Protein AF-A0A7Y8J6E0-F1 (afdb_monomer)

Sequence (138 aa):
MNSITITSFFDSQGQLLKNLISDQGKENIKEIIDFLQFQNKDKLNRNEKLNINQLRKFYDSFLKIYNTKVDETEKKIQLLMLKANAEYSAKRLHTNRFKDFLSNRINIVVSKNGEDFKKNLNAFKLHFEALVAYYPKN

Foldseek 3Di:
DPALFDPDQADPVRDGPVQLQDPDDPSRLVVLLCQQCDADPPPVQGAHHDALVNLVVLLVQLVCLVPDPDDLVVSLVSLVVSLVVLVVCCVVVVSVRVSRVSVNLSVNLSVDDDPSNVSSSVSVNSSSVSNSVPNDND

Radius of gyration: 14.68 Å; Cα contacts (8 Å, |Δi|>4): 153; chains: 1; bounding box: 37×29×42 Å

Solvent-accessible surface area (backbone atoms only — not comparable to full-atom values): 7756 Å² total; per-residue (Å²): 130,96,73,76,75,73,94,63,69,45,48,98,84,69,46,72,46,60,23,49,59,30,84,48,73,78,80,7,37,53,56,50,46,53,58,38,49,53,65,36,86,47,89,91,63,46,22,37,52,69,51,56,72,56,53,48,54,53,50,54,52,49,50,50,56,68,69,50,95,67,57,70,69,60,48,41,51,52,49,52,51,53,40,52,51,35,49,54,47,15,74,76,60,27,25,46,58,52,27,52,41,52,39,46,55,48,53,55,29,61,74,41,61,73,68,56,21,54,54,39,48,53,49,48,49,51,32,52,50,36,47,60,71,70,50,67,88,124

Nearest PDB structures (foldseek):
  7zly-assembly1_A  TM=5.407E-01  e=7.439E+00  Homo sapiens
  8fih-assembly1_C  TM=2.999E-01  e=1.260E+00  synthetic construct
  7t8n-assembly1_BBB-2  TM=4.381E-01  e=7.071E+00  Escherichia coli K-12
  7t8n-assembly1_AAA-2  TM=4.584E-01  e=8.662E+00  Escherichia coli K-12
  1ez3-assembly1_A  TM=3.210E-01  e=5.487E+00  Rattus norvegicus

Secondary structure (DSSP, 8-state):
------S-SB-TTS-B-GGGTSSSSTT-HHHHHHHHH--B--SSS-BPPPPHHHHHHHHHHHHHHHHS---HHHHHHHHHHHHHHHHHHHHHH--HHHHHHHHHHHHHHHT--HHHHHHHHHHHHHHHHHHHHHS---

Mean predicted aligned error: 3.73 Å

pLDDT: mean 92.55, std 7.8, range [53.91, 98.69]

Structure (mmCIF, N/CA/C/O backbone):
data_AF-A0A7Y8J6E0-F1
#
_entry.id   AF-A0A7Y8J6E0-F1
#
loop_
_atom_site.group_PDB
_atom_site.id
_atom_site.type_symbol
_atom_site.label_atom_id
_atom_site.label_alt_id
_atom_site.label_comp_id
_atom_site.label_asym_id
_atom_site.label_entity_id
_atom_site.label_seq_id
_atom_site.pdbx_PDB_ins_code
_atom_site.Cartn_x
_atom_site.Cartn_y
_atom_site.Cartn_z
_atom_site.occupancy
_atom_site.B_iso_or_equiv
_atom_site.auth_seq_id
_atom_site.auth_comp_id
_atom_site.auth_asym_id
_atom_site.auth_atom_id
_atom_site.pdbx_PDB_model_num
ATOM 1 N N . MET A 1 1 ? -2.098 -2.275 -19.822 1.00 53.91 1 MET A N 1
ATOM 2 C CA . MET A 1 1 ? -2.732 -1.722 -18.604 1.00 53.91 1 MET A CA 1
ATOM 3 C C . MET A 1 1 ? -2.044 -0.414 -18.259 1.00 53.91 1 MET A C 1
ATOM 5 O O . MET A 1 1 ? -0.834 -0.425 -18.065 1.00 53.91 1 MET A O 1
ATOM 9 N N . ASN A 1 2 ? -2.785 0.696 -18.239 1.00 60.31 2 ASN A N 1
ATOM 10 C CA . ASN A 1 2 ? -2.212 2.021 -17.962 1.00 60.31 2 ASN A CA 1
ATOM 11 C C . ASN A 1 2 ? -2.198 2.351 -16.458 1.00 60.31 2 ASN A C 1
ATOM 13 O O . ASN A 1 2 ? -1.413 3.189 -16.030 1.00 60.31 2 ASN A O 1
ATOM 17 N N . SER A 1 3 ? -2.998 1.648 -15.651 1.00 70.62 3 SER A N 1
ATOM 18 C CA . SER A 1 3 ? -3.001 1.714 -14.188 1.00 70.62 3 SER A CA 1
ATOM 19 C C . SER A 1 3 ? -3.488 0.385 -13.593 1.00 70.62 3 SER A C 1
ATOM 21 O O . SER A 1 3 ? -4.230 -0.347 -14.251 1.00 70.62 3 SER A O 1
ATOM 23 N N . ILE A 1 4 ? -3.079 0.077 -12.355 1.00 81.88 4 ILE A N 1
ATOM 24 C CA . ILE A 1 4 ? -3.735 -0.941 -11.518 1.00 81.88 4 ILE A CA 1
ATOM 25 C C . ILE A 1 4 ? -4.300 -0.260 -10.275 1.00 81.88 4 ILE A C 1
ATOM 27 O O . ILE A 1 4 ? -3.609 -0.033 -9.274 1.00 81.88 4 ILE A O 1
ATOM 31 N N . THR A 1 5 ? -5.580 0.070 -10.366 1.00 89.38 5 THR A N 1
ATOM 32 C CA . THR A 1 5 ? -6.378 0.657 -9.293 1.00 89.38 5 THR A CA 1
ATOM 33 C C . THR A 1 5 ? -7.407 -0.351 -8.828 1.00 89.38 5 THR A C 1
ATOM 35 O O . THR A 1 5 ? -8.122 -0.910 -9.652 1.00 89.38 5 THR A O 1
ATOM 38 N N . ILE A 1 6 ? -7.529 -0.520 -7.517 1.00 92.44 6 ILE A N 1
ATOM 39 C CA . ILE A 1 6 ? -8.677 -1.201 -6.922 1.00 92.44 6 ILE A CA 1
ATOM 40 C C . ILE A 1 6 ? -9.663 -0.150 -6.402 1.00 92.44 6 ILE A C 1
ATOM 42 O O . ILE A 1 6 ? -9.275 0.983 -6.101 1.00 92.44 6 ILE A O 1
ATOM 46 N N . THR A 1 7 ? -10.938 -0.511 -6.310 1.00 93.50 7 THR A N 1
ATOM 47 C CA . THR A 1 7 ? -11.990 0.326 -5.703 1.00 93.50 7 THR A CA 1
ATOM 48 C C . THR A 1 7 ? -12.304 -0.099 -4.269 1.00 93.50 7 THR A C 1
ATOM 50 O O . THR A 1 7 ? -12.779 0.707 -3.472 1.00 93.50 7 THR A O 1
ATOM 53 N N . SER A 1 8 ? -12.012 -1.357 -3.930 1.00 94.81 8 SER A N 1
ATOM 54 C CA . SER A 1 8 ? -12.263 -1.976 -2.631 1.00 94.81 8 SER A CA 1
ATOM 55 C C . SER A 1 8 ? -11.276 -3.122 -2.402 1.00 94.81 8 SER A C 1
ATOM 57 O O . SER A 1 8 ? -10.808 -3.738 -3.358 1.00 94.81 8 SER A O 1
ATOM 59 N N . PHE A 1 9 ? -10.985 -3.431 -1.137 1.00 95.88 9 PHE A N 1
ATOM 60 C CA . PHE A 1 9 ? -10.312 -4.678 -0.749 1.00 95.88 9 PHE A CA 1
ATOM 61 C C . PHE A 1 9 ? -11.279 -5.859 -0.601 1.00 95.88 9 PHE A C 1
ATOM 63 O O . PHE A 1 9 ? -10.842 -7.002 -0.481 1.00 95.88 9 PHE A O 1
ATOM 70 N N . PHE A 1 10 ? -12.582 -5.581 -0.574 1.00 96.25 10 PHE A N 1
ATOM 71 C CA . PHE A 1 10 ? -13.629 -6.547 -0.275 1.00 96.25 10 PHE A CA 1
ATOM 72 C C . PHE A 1 10 ? -14.598 -6.705 -1.440 1.00 96.25 10 PHE A C 1
ATOM 74 O O . PHE A 1 10 ? -14.879 -5.733 -2.149 1.00 96.25 10 PHE A O 1
ATOM 81 N N . ASP A 1 11 ? -15.119 -7.917 -1.596 1.00 93.81 11 ASP A N 1
ATOM 82 C CA . ASP A 1 11 ? -16.226 -8.214 -2.497 1.00 93.81 11 ASP A CA 1
ATOM 83 C C . ASP A 1 11 ? -17.569 -7.701 -1.946 1.00 93.81 11 ASP A C 1
ATOM 85 O O . ASP A 1 11 ? -17.655 -7.115 -0.861 1.00 93.81 11 ASP A O 1
ATOM 89 N N . SER A 1 12 ? -18.645 -7.932 -2.700 1.00 92.75 12 SER A N 1
ATOM 90 C CA . SER A 1 12 ? -20.003 -7.541 -2.306 1.00 92.75 12 SER A CA 1
ATOM 91 C C . SER A 1 12 ? -20.517 -8.261 -1.054 1.00 92.75 12 SER A C 1
ATOM 93 O O . SER A 1 12 ? -21.502 -7.820 -0.473 1.00 92.75 12 SER A O 1
ATOM 95 N N . GLN A 1 13 ? -19.876 -9.360 -0.644 1.00 93.12 13 GLN A N 1
ATOM 96 C CA . GLN A 1 13 ? -20.190 -10.121 0.568 1.00 93.12 13 GLN A CA 1
ATOM 97 C C . GLN A 1 13 ? -19.312 -9.693 1.757 1.00 93.12 13 GLN A C 1
ATOM 99 O O . GLN A 1 13 ? -19.403 -10.260 2.846 1.00 93.12 13 GLN A O 1
ATOM 104 N N . GLY A 1 14 ? -18.439 -8.698 1.570 1.00 90.06 14 GLY A N 1
ATOM 105 C CA . GLY A 1 14 ? -17.532 -8.205 2.598 1.00 90.06 14 GLY A CA 1
ATOM 106 C C . GLY A 1 14 ? -16.333 -9.117 2.869 1.00 90.06 14 GLY A C 1
ATOM 107 O O . GLY A 1 14 ? -15.635 -8.887 3.866 1.00 90.06 14 GLY A O 1
ATOM 108 N N . GLN A 1 15 ? -16.077 -10.118 2.019 1.00 92.81 15 GLN A N 1
ATOM 109 C CA . GLN A 1 15 ? -14.901 -10.984 2.098 1.00 92.81 15 GLN A CA 1
ATOM 110 C C . GLN A 1 15 ? -13.717 -10.345 1.382 1.00 92.81 15 GLN A C 1
ATOM 112 O O . GLN A 1 15 ? -13.883 -9.606 0.415 1.00 92.81 15 GLN A O 1
ATOM 117 N N . LEU A 1 16 ? -12.504 -10.617 1.867 1.00 92.50 16 LEU A N 1
ATOM 118 C CA . LEU A 1 16 ? -11.288 -10.119 1.232 1.00 92.50 16 LEU A CA 1
ATOM 119 C C . LEU A 1 16 ? -11.171 -10.698 -0.185 1.00 92.50 16 LEU A C 1
ATOM 121 O O . LEU A 1 16 ? -11.263 -11.912 -0.373 1.00 92.50 16 LEU A O 1
ATOM 125 N N . LEU A 1 17 ? -10.919 -9.833 -1.164 1.00 92.69 17 LEU A N 1
ATOM 126 C CA . LEU A 1 17 ? -10.663 -10.228 -2.544 1.00 92.69 17 LEU A CA 1
ATOM 127 C C . LEU A 1 17 ? -9.385 -11.077 -2.609 1.00 92.69 17 LEU A C 1
ATOM 129 O O . LEU A 1 17 ? -8.272 -10.564 -2.498 1.00 92.69 17 LEU A O 1
ATOM 133 N N . LYS A 1 18 ? -9.550 -12.399 -2.752 1.00 90.44 18 LYS A N 1
ATOM 134 C CA . LYS A 1 18 ? -8.452 -13.378 -2.652 1.00 90.44 18 LYS A CA 1
ATOM 135 C C . LYS A 1 18 ? -7.354 -13.159 -3.690 1.00 90.44 18 LYS A C 1
ATOM 137 O O . LYS A 1 18 ? -6.188 -13.335 -3.366 1.00 90.44 18 LYS A O 1
ATOM 142 N N . ASN A 1 19 ? -7.715 -12.727 -4.897 1.00 90.12 19 ASN A N 1
ATOM 143 C CA . ASN A 1 19 ? -6.769 -12.375 -5.958 1.00 90.12 19 ASN A CA 1
ATOM 144 C C . ASN A 1 19 ? -5.787 -11.272 -5.526 1.00 90.12 19 ASN A C 1
ATOM 146 O O . ASN A 1 19 ? -4.635 -11.291 -5.938 1.00 90.12 19 ASN A O 1
ATOM 150 N N . LEU A 1 20 ? -6.172 -10.359 -4.628 1.00 89.94 20 LEU A N 1
ATOM 151 C CA . LEU A 1 20 ? -5.248 -9.336 -4.126 1.00 89.94 20 LEU A CA 1
ATOM 152 C C . LEU A 1 20 ? -4.116 -9.920 -3.265 1.00 89.94 20 LEU A C 1
ATOM 154 O O . LEU A 1 20 ? -3.126 -9.236 -3.026 1.00 89.94 20 LEU A O 1
ATOM 158 N N . ILE A 1 21 ? -4.237 -11.156 -2.784 1.00 92.50 21 ILE A N 1
ATOM 159 C CA . ILE A 1 21 ? -3.225 -11.815 -1.943 1.00 92.50 21 ILE A CA 1
ATOM 160 C C . ILE A 1 21 ? -2.751 -13.161 -2.503 1.00 92.50 21 ILE A C 1
ATOM 162 O O . ILE A 1 21 ? -1.938 -13.824 -1.865 1.00 92.50 21 ILE A O 1
ATOM 166 N N . SER A 1 22 ? -3.240 -13.570 -3.675 1.00 91.62 22 SER A N 1
ATOM 167 C CA . SER A 1 22 ? -2.837 -14.795 -4.364 1.00 91.62 22 SER A CA 1
ATOM 168 C C . SER A 1 22 ? -2.271 -14.482 -5.746 1.00 91.62 22 SER A C 1
ATOM 170 O O . SER A 1 22 ? -2.411 -13.377 -6.264 1.00 91.62 22 SER A O 1
ATOM 172 N N . ASP A 1 23 ? -1.636 -15.473 -6.360 1.00 88.88 23 ASP A N 1
ATOM 173 C CA . ASP A 1 23 ? -1.179 -15.466 -7.752 1.00 88.88 23 ASP A CA 1
ATOM 174 C C . ASP A 1 23 ? -2.226 -16.043 -8.724 1.00 88.88 23 ASP A C 1
ATOM 176 O O . ASP A 1 23 ? -1.911 -16.365 -9.869 1.00 88.88 23 ASP A O 1
ATOM 180 N N . GLN A 1 24 ? -3.478 -16.168 -8.273 1.00 87.62 24 GLN A N 1
ATOM 181 C CA . GLN A 1 24 ? -4.580 -16.754 -9.029 1.00 87.62 24 GLN A CA 1
ATOM 182 C C . GLN A 1 24 ? -5.715 -15.751 -9.249 1.00 87.62 24 GLN A C 1
ATOM 184 O O . GLN A 1 24 ? -6.000 -14.899 -8.408 1.00 87.62 24 GLN A O 1
ATOM 189 N N . GLY A 1 25 ? -6.421 -15.909 -10.370 1.00 84.19 25 GLY A N 1
ATOM 190 C CA . GLY A 1 25 ? -7.492 -15.003 -10.786 1.00 84.19 25 GLY A CA 1
ATOM 191 C C . GLY A 1 25 ? -6.966 -13.763 -11.512 1.00 84.19 25 GLY A C 1
ATOM 192 O O . GLY A 1 25 ? -5.764 -13.603 -11.695 1.00 84.19 25 GLY A O 1
ATOM 193 N N . LYS A 1 26 ? -7.881 -12.903 -11.958 1.00 82.94 26 LYS A N 1
ATOM 194 C CA . LYS A 1 26 ? -7.569 -11.650 -12.663 1.00 82.94 26 LYS A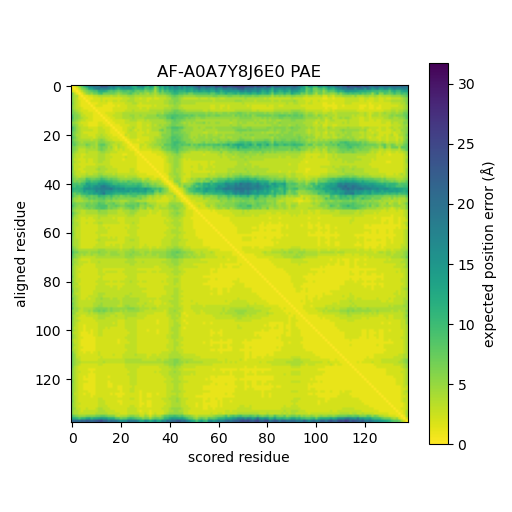 CA 1
ATOM 195 C C . LYS A 1 26 ? -7.080 -10.583 -11.681 1.00 82.94 26 LYS A C 1
ATOM 197 O O . LYS A 1 26 ? -7.584 -10.541 -10.561 1.00 82.94 26 LYS A O 1
ATOM 202 N N . GLU A 1 27 ? -6.172 -9.701 -12.102 1.00 83.31 27 GLU A N 1
ATOM 203 C CA . GLU A 1 27 ? -5.617 -8.613 -11.273 1.00 83.31 27 GLU A CA 1
ATOM 204 C C . GLU A 1 27 ? -4.952 -9.128 -9.991 1.00 83.31 27 GLU A C 1
ATOM 206 O O . GLU A 1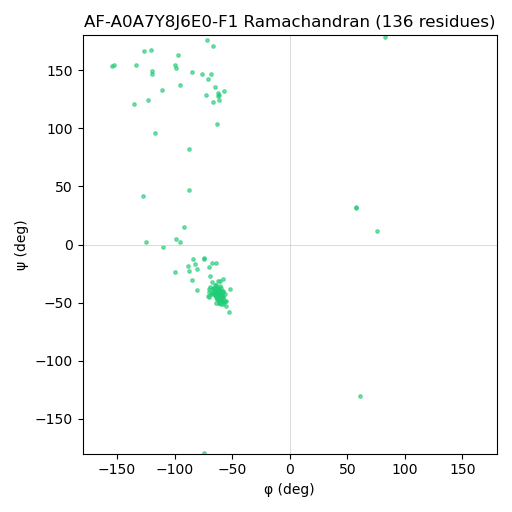 27 ? -4.982 -8.494 -8.934 1.00 83.31 27 GLU A O 1
ATOM 211 N N . ASN A 1 28 ? -4.371 -10.321 -10.097 1.00 89.62 28 ASN A N 1
ATOM 212 C CA . ASN A 1 28 ? -3.720 -10.988 -8.987 1.00 89.62 28 ASN A CA 1
ATOM 213 C C . ASN A 1 28 ? -2.384 -10.322 -8.607 1.00 89.62 28 ASN A C 1
ATOM 215 O O . ASN A 1 28 ? -1.901 -9.402 -9.277 1.00 89.62 28 ASN A O 1
ATOM 219 N N . ILE A 1 29 ? -1.744 -10.805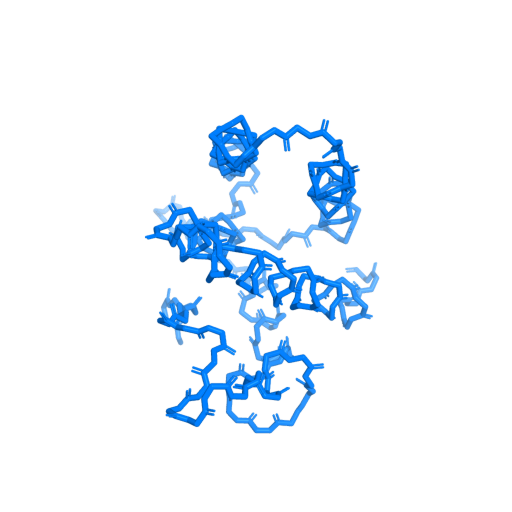 -7.540 1.00 92.06 29 ILE A N 1
ATOM 220 C CA . ILE A 1 29 ? -0.501 -10.200 -7.047 1.00 92.06 29 ILE A CA 1
ATOM 221 C C . ILE A 1 29 ? 0.637 -10.229 -8.077 1.00 92.06 29 ILE A C 1
ATOM 223 O O . ILE A 1 29 ? 1.448 -9.305 -8.122 1.00 92.06 29 ILE A O 1
ATOM 227 N N . LYS A 1 30 ? 0.680 -11.246 -8.942 1.00 91.19 30 LYS A N 1
ATOM 228 C CA . LYS A 1 30 ? 1.697 -11.384 -9.988 1.00 91.19 30 LYS A CA 1
ATOM 229 C C . LYS A 1 30 ? 1.491 -10.355 -11.096 1.00 91.19 30 LYS A C 1
ATOM 231 O O . LYS A 1 30 ? 2.443 -9.672 -11.454 1.00 91.19 30 LYS A O 1
ATOM 236 N N . GLU A 1 31 ? 0.255 -10.158 -11.550 1.00 91.19 31 GLU A N 1
ATOM 237 C CA . GLU A 1 31 ? -0.078 -9.099 -12.516 1.00 91.19 31 GLU A CA 1
ATOM 238 C C . GLU A 1 31 ? 0.278 -7.706 -11.969 1.00 91.19 31 GLU A C 1
ATOM 240 O O . GLU A 1 31 ? 0.787 -6.847 -12.695 1.00 91.19 31 GLU A O 1
ATOM 245 N N . ILE A 1 32 ? 0.075 -7.490 -10.663 1.00 91.50 32 ILE A N 1
ATOM 246 C CA . ILE A 1 32 ? 0.491 -6.262 -9.976 1.00 91.50 32 ILE A CA 1
ATOM 247 C C . ILE A 1 32 ? 2.010 -6.103 -10.001 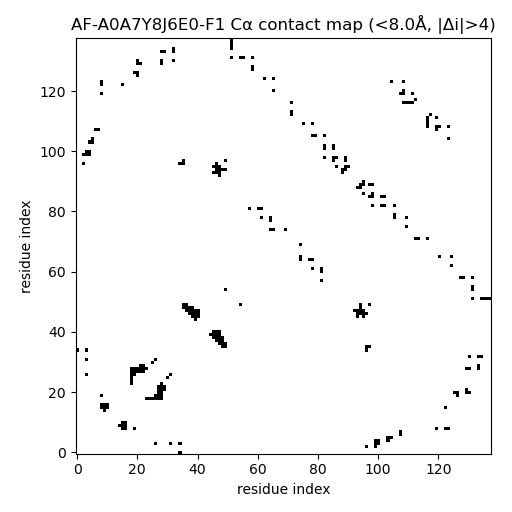1.00 91.50 32 ILE A C 1
ATOM 249 O O . ILE A 1 32 ? 2.509 -5.020 -10.314 1.00 91.50 32 ILE A O 1
ATOM 253 N N . ILE A 1 33 ? 2.756 -7.159 -9.682 1.00 91.81 33 ILE A N 1
ATOM 254 C CA . ILE A 1 33 ? 4.222 -7.139 -9.706 1.00 91.81 33 ILE A CA 1
ATOM 255 C C . ILE A 1 33 ? 4.730 -6.843 -11.113 1.00 91.81 33 ILE A C 1
ATOM 257 O O . ILE A 1 33 ? 5.559 -5.946 -11.270 1.00 91.81 33 ILE A O 1
ATOM 261 N N . ASP A 1 34 ? 4.201 -7.524 -12.126 1.00 90.81 34 ASP A N 1
ATOM 262 C CA . ASP A 1 34 ? 4.587 -7.333 -13.523 1.00 90.81 34 ASP A CA 1
ATOM 263 C C . ASP A 1 34 ? 4.351 -5.879 -13.958 1.00 90.81 34 ASP A C 1
ATOM 265 O O . ASP A 1 34 ? 5.222 -5.234 -14.550 1.00 90.81 34 ASP A O 1
ATOM 269 N N . PHE A 1 35 ? 3.212 -5.298 -13.570 1.00 89.88 35 PHE A N 1
ATOM 270 C CA . PHE A 1 35 ? 2.936 -3.884 -13.802 1.00 89.88 35 PHE A CA 1
ATOM 271 C C . PHE A 1 35 ? 3.929 -2.959 -13.092 1.00 89.88 35 PHE A C 1
ATOM 273 O O . PHE A 1 35 ? 4.397 -1.997 -13.706 1.00 89.88 35 PHE A O 1
ATOM 280 N N . LEU A 1 36 ? 4.264 -3.230 -11.828 1.00 89.75 36 LEU A N 1
ATOM 281 C CA . LEU A 1 36 ? 5.211 -2.430 -11.045 1.00 89.75 36 LEU A CA 1
ATOM 282 C C . LEU A 1 36 ? 6.658 -2.547 -11.546 1.00 89.75 36 LEU A C 1
ATOM 284 O O . LEU A 1 36 ? 7.448 -1.625 -11.337 1.00 89.75 36 LEU A O 1
ATOM 288 N N . GLN A 1 37 ? 7.018 -3.665 -12.176 1.00 88.88 37 GLN A N 1
ATOM 289 C CA . GLN A 1 37 ? 8.362 -3.914 -12.700 1.00 88.88 37 GLN A CA 1
ATOM 290 C C . GLN A 1 37 ? 8.582 -3.410 -14.114 1.00 88.88 37 GLN A C 1
ATOM 292 O O . GLN A 1 37 ? 9.725 -3.174 -14.502 1.00 88.88 37 GLN A O 1
ATOM 297 N N . PHE A 1 38 ? 7.513 -3.241 -14.882 1.00 87.81 38 PHE A N 1
ATOM 298 C CA . PHE A 1 38 ? 7.625 -2.776 -16.250 1.00 87.81 38 PHE A CA 1
ATOM 299 C C . PHE A 1 38 ? 8.254 -1.377 -16.308 1.00 87.81 38 PHE A C 1
ATOM 301 O O . PHE A 1 38 ? 7.778 -0.403 -15.710 1.00 87.81 38 PHE A O 1
ATOM 308 N N . GLN A 1 39 ? 9.334 -1.295 -17.076 1.00 87.00 39 GLN A N 1
ATOM 309 C CA . GLN A 1 39 ? 10.108 -0.082 -17.278 1.00 87.00 39 GLN A CA 1
ATOM 310 C C . GLN A 1 39 ? 9.646 0.636 -18.544 1.00 87.00 39 GLN A C 1
ATOM 312 O O . GLN A 1 39 ? 9.453 0.017 -19.587 1.00 87.00 39 GLN A O 1
ATOM 317 N N . ASN A 1 40 ? 9.515 1.957 -18.463 1.00 85.56 40 ASN A N 1
ATOM 318 C CA . ASN A 1 40 ? 9.331 2.821 -19.619 1.00 85.56 40 ASN A CA 1
ATOM 319 C C . ASN A 1 40 ? 10.441 3.875 -19.630 1.00 85.56 40 ASN A C 1
ATOM 321 O O . ASN A 1 40 ? 10.617 4.599 -18.651 1.00 85.56 40 ASN A O 1
ATOM 325 N N . LYS A 1 41 ? 11.192 3.954 -20.732 1.00 80.50 41 LYS A N 1
ATOM 326 C CA . LYS A 1 41 ? 12.306 4.901 -20.908 1.00 80.50 41 LYS A CA 1
ATOM 327 C C . LYS A 1 41 ? 11.919 6.150 -21.702 1.00 80.50 41 LYS A C 1
ATOM 329 O O . LYS A 1 41 ? 12.782 6.976 -21.986 1.00 80.50 41 LYS A O 1
ATOM 334 N N . ASP A 1 42 ? 10.644 6.291 -22.053 1.00 83.69 42 ASP A N 1
ATOM 335 C CA . ASP A 1 42 ? 10.122 7.502 -22.673 1.00 83.69 42 ASP A CA 1
ATOM 336 C C . ASP A 1 42 ? 10.397 8.725 -21.777 1.00 83.69 42 ASP A C 1
ATOM 338 O O . ASP A 1 42 ? 10.150 8.687 -20.571 1.00 83.69 42 ASP A O 1
ATOM 342 N N . LYS A 1 43 ? 10.928 9.811 -22.353 1.00 69.81 43 LYS A N 1
ATOM 343 C CA . LYS A 1 43 ? 11.282 11.029 -21.603 1.00 69.81 43 LYS A CA 1
ATOM 344 C C . LYS A 1 43 ? 10.072 11.699 -20.945 1.00 69.81 43 LYS A C 1
ATOM 346 O O . LYS A 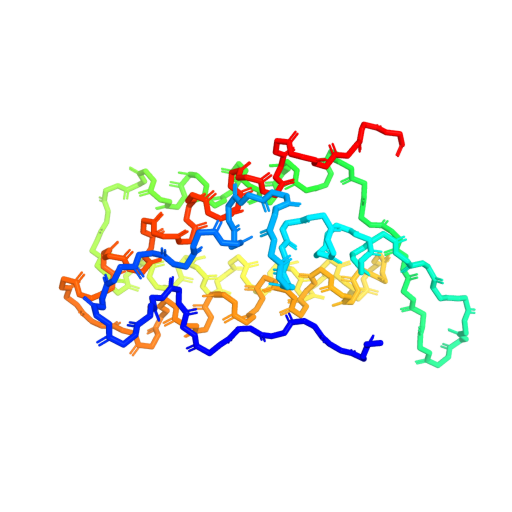1 43 ? 10.236 12.305 -19.891 1.00 69.81 43 LYS A O 1
ATOM 351 N N . LEU A 1 44 ? 8.889 11.599 -21.549 1.00 73.75 44 LEU A N 1
ATOM 352 C CA . LEU A 1 44 ? 7.645 12.190 -21.055 1.00 73.75 44 LEU A CA 1
ATOM 353 C C . LEU A 1 44 ? 6.956 11.283 -20.027 1.00 73.75 44 LEU A C 1
ATOM 355 O O . LEU A 1 44 ? 6.311 11.783 -19.111 1.00 73.75 44 LEU A O 1
ATOM 359 N N . ASN A 1 45 ? 7.127 9.961 -20.143 1.00 76.38 45 ASN A N 1
ATOM 360 C CA . ASN A 1 45 ? 6.447 8.958 -19.312 1.00 76.38 45 ASN A CA 1
ATOM 361 C C . ASN A 1 45 ? 7.414 7.962 -18.655 1.00 76.38 45 ASN A C 1
ATOM 363 O O . ASN A 1 45 ? 7.150 6.754 -18.608 1.00 76.38 45 ASN A O 1
ATOM 367 N N . ARG A 1 46 ? 8.545 8.464 -18.146 1.00 84.44 46 ARG A N 1
ATOM 368 C CA . ARG A 1 46 ? 9.584 7.615 -17.560 1.00 84.44 46 ARG A CA 1
ATOM 369 C C . ARG A 1 46 ? 9.045 6.860 -16.347 1.00 84.44 46 ARG A C 1
ATOM 371 O O . ARG A 1 46 ? 8.506 7.460 -15.413 1.00 84.44 46 ARG A O 1
ATOM 378 N N . ASN A 1 47 ? 9.225 5.544 -16.353 1.00 88.88 47 ASN A N 1
ATOM 379 C CA . ASN A 1 47 ? 8.950 4.683 -15.215 1.00 88.88 47 ASN A CA 1
ATOM 380 C C . ASN A 1 47 ? 10.091 3.685 -15.020 1.00 88.88 47 ASN A C 1
ATOM 382 O O . ASN A 1 47 ? 10.359 2.876 -15.905 1.00 88.88 47 ASN A O 1
ATOM 386 N N . GLU A 1 48 ? 10.727 3.715 -13.858 1.00 90.69 48 GLU A N 1
ATOM 387 C CA . GLU A 1 48 ? 11.744 2.746 -13.464 1.00 90.69 48 GLU A CA 1
ATOM 388 C C . GLU A 1 48 ? 11.133 1.671 -12.560 1.00 90.69 48 GLU A C 1
ATOM 390 O O . GLU A 1 48 ? 10.168 1.904 -11.823 1.00 90.69 48 GLU A O 1
ATOM 395 N N . LYS A 1 49 ? 11.730 0.478 -12.605 1.00 88.50 49 LYS A N 1
ATOM 396 C CA . LYS A 1 49 ? 11.384 -0.631 -11.713 1.00 88.50 49 LYS A CA 1
ATOM 397 C C . LYS A 1 49 ? 11.727 -0.247 -10.274 1.00 88.50 49 LYS A C 1
ATOM 399 O O . LYS A 1 49 ? 12.824 0.236 -9.996 1.00 88.50 49 LYS A O 1
ATOM 404 N N . LEU A 1 50 ? 10.820 -0.539 -9.347 1.00 86.12 50 LEU A N 1
ATOM 405 C CA . LEU A 1 50 ? 11.107 -0.432 -7.920 1.00 86.12 50 LEU A CA 1
ATOM 406 C C . LEU A 1 50 ? 12.050 -1.567 -7.485 1.00 86.12 50 LEU A C 1
ATOM 408 O O . LEU A 1 50 ? 11.784 -2.741 -7.728 1.00 86.12 50 LEU A O 1
ATOM 412 N N . ASN A 1 51 ? 13.149 -1.238 -6.812 1.00 87.62 51 ASN A N 1
ATOM 413 C CA . ASN A 1 51 ? 14.021 -2.254 -6.222 1.00 87.62 51 ASN A CA 1
ATOM 414 C C . ASN A 1 51 ? 13.324 -2.909 -5.012 1.00 87.62 51 ASN A C 1
ATOM 416 O O . ASN A 1 51 ? 12.685 -2.220 -4.214 1.00 87.62 51 ASN A O 1
ATOM 420 N N . ILE A 1 52 ? 13.500 -4.218 -4.811 1.00 92.25 52 ILE A N 1
ATOM 421 C CA . ILE A 1 52 ? 12.970 -4.945 -3.644 1.00 92.25 52 ILE A CA 1
ATOM 422 C C . ILE A 1 52 ? 13.348 -4.301 -2.300 1.00 92.25 52 ILE A C 1
ATOM 424 O O . ILE A 1 52 ? 12.527 -4.215 -1.391 1.00 92.25 52 ILE A O 1
ATOM 428 N N . ASN A 1 53 ? 14.562 -3.770 -2.168 1.00 92.56 53 ASN A N 1
ATOM 429 C CA . ASN A 1 53 ? 15.000 -3.070 -0.962 1.00 92.56 53 ASN A CA 1
ATOM 430 C C . ASN A 1 53 ? 14.242 -1.752 -0.758 1.00 92.56 53 ASN A C 1
ATOM 432 O O . ASN A 1 53 ? 13.999 -1.355 0.378 1.00 92.56 53 ASN A O 1
ATOM 436 N N . GLN A 1 54 ? 13.852 -1.068 -1.838 1.00 91.81 54 GLN A N 1
ATOM 437 C CA . GLN A 1 54 ? 12.997 0.119 -1.750 1.00 91.81 54 GLN A CA 1
ATOM 438 C C . GLN A 1 54 ? 11.582 -0.285 -1.332 1.00 91.81 54 GLN A C 1
ATOM 440 O O . GLN A 1 54 ? 11.038 0.314 -0.409 1.00 91.81 54 GLN A O 1
ATOM 445 N N . LEU A 1 55 ? 11.027 -1.338 -1.942 1.00 95.00 55 LEU A N 1
ATOM 446 C CA . LEU A 1 55 ? 9.720 -1.884 -1.575 1.00 95.00 55 LEU A CA 1
ATOM 447 C C . LEU A 1 55 ? 9.657 -2.247 -0.085 1.00 95.00 55 LEU A C 1
ATOM 449 O O . LEU A 1 55 ? 8.740 -1.818 0.612 1.00 95.00 55 LEU A O 1
ATOM 453 N N . ARG A 1 56 ? 10.669 -2.966 0.415 1.00 96.00 56 ARG A N 1
ATOM 454 C CA . ARG A 1 56 ? 10.787 -3.335 1.833 1.00 96.00 56 ARG A CA 1
ATOM 455 C C . ARG A 1 56 ? 10.840 -2.118 2.743 1.00 96.00 56 ARG A C 1
ATOM 457 O O . ARG A 1 56 ? 10.095 -2.076 3.704 1.00 96.00 56 ARG A O 1
ATOM 464 N N . LYS A 1 57 ? 11.611 -1.079 2.403 1.00 96.12 57 LYS A N 1
ATOM 465 C CA . LYS A 1 57 ? 11.641 0.169 3.193 1.00 96.12 57 LYS A CA 1
ATOM 466 C C . LYS A 1 57 ? 10.266 0.828 3.315 1.00 96.12 57 LYS A C 1
ATOM 468 O O . LYS A 1 57 ? 9.920 1.324 4.389 1.00 96.12 57 LYS A O 1
ATOM 473 N N . PHE A 1 58 ? 9.480 0.852 2.237 1.00 97.62 58 PHE A N 1
ATOM 474 C CA . PHE A 1 58 ? 8.101 1.343 2.299 1.00 97.62 58 PHE A CA 1
ATOM 475 C C . PHE A 1 58 ? 7.207 0.438 3.147 1.00 97.62 58 PHE A C 1
ATOM 477 O O . PHE A 1 58 ? 6.433 0.952 3.953 1.00 97.62 58 PHE A O 1
ATOM 484 N N . TYR A 1 59 ? 7.338 -0.882 3.011 1.00 98.12 59 TYR A N 1
ATOM 485 C CA . TYR A 1 59 ? 6.586 -1.838 3.819 1.00 98.12 59 TYR A CA 1
ATOM 486 C C . TYR A 1 59 ? 6.938 -1.751 5.310 1.00 98.12 59 TYR A C 1
ATOM 488 O O . TYR A 1 59 ? 6.040 -1.676 6.138 1.00 98.12 59 TYR A O 1
ATOM 496 N N . ASP A 1 60 ? 8.216 -1.644 5.666 1.00 98.19 60 ASP A N 1
ATOM 497 C CA . ASP A 1 60 ? 8.675 -1.457 7.045 1.00 98.19 60 ASP A CA 1
ATOM 498 C C . ASP A 1 60 ? 8.143 -0.145 7.632 1.00 98.19 60 ASP A C 1
ATOM 500 O O . ASP A 1 60 ? 7.735 -0.085 8.792 1.00 98.19 60 ASP A O 1
ATOM 504 N N . SER A 1 61 ? 8.114 0.919 6.822 1.00 98.25 61 SER A N 1
ATOM 505 C CA . SER A 1 61 ? 7.533 2.204 7.228 1.00 98.25 61 SER A CA 1
ATOM 506 C C . SER A 1 61 ? 6.030 2.072 7.469 1.00 98.25 61 SER A C 1
ATOM 508 O O . SER A 1 61 ? 5.525 2.555 8.479 1.00 98.25 61 SER A O 1
ATOM 510 N N . PHE A 1 62 ? 5.323 1.363 6.587 1.00 98.62 62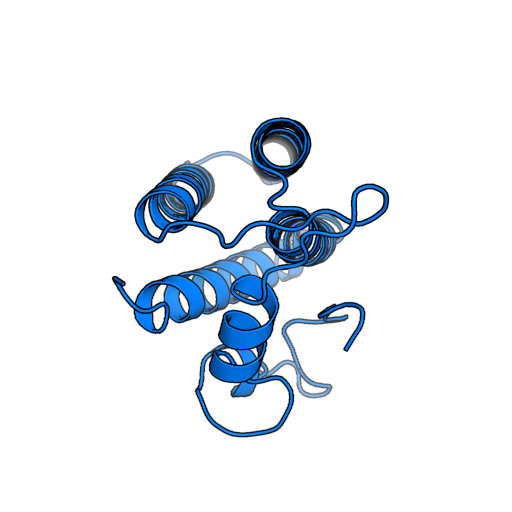 PHE A N 1
ATOM 511 C CA . PHE A 1 62 ? 3.916 1.026 6.773 1.00 98.62 62 PHE A CA 1
ATOM 512 C C . PHE A 1 62 ? 3.686 0.167 8.026 1.00 98.62 62 PHE A C 1
ATOM 514 O O . PHE A 1 62 ? 2.780 0.463 8.798 1.00 98.62 62 PHE A O 1
ATOM 521 N N . LEU A 1 63 ? 4.513 -0.849 8.284 1.00 98.44 63 LEU A N 1
ATOM 522 C CA . LEU A 1 63 ? 4.403 -1.702 9.469 1.00 98.44 63 LEU A CA 1
ATOM 523 C C . LEU A 1 63 ? 4.605 -0.918 10.763 1.00 98.44 63 LEU A C 1
ATOM 525 O O . LEU A 1 63 ? 3.904 -1.176 11.740 1.00 98.44 63 LEU A O 1
ATOM 529 N N . LYS A 1 64 ? 5.523 0.053 10.782 1.00 98.38 64 LYS A N 1
ATOM 530 C CA . LYS A 1 64 ? 5.660 0.970 11.921 1.00 98.38 64 LYS A CA 1
ATOM 531 C C . LYS A 1 64 ? 4.346 1.710 12.167 1.00 98.38 64 LYS A C 1
ATOM 533 O O . LYS A 1 64 ? 3.823 1.632 13.268 1.00 98.38 64 LYS A O 1
ATOM 538 N N . ILE A 1 65 ? 3.765 2.327 11.136 1.00 98.25 65 ILE A N 1
ATOM 539 C CA . ILE A 1 65 ? 2.471 3.035 11.226 1.00 98.25 65 ILE A CA 1
ATOM 540 C C . ILE A 1 65 ? 1.353 2.099 11.707 1.00 98.25 65 ILE A C 1
ATOM 542 O O . ILE A 1 65 ? 0.580 2.435 12.605 1.00 98.25 65 ILE A O 1
ATOM 546 N N . TYR A 1 66 ? 1.282 0.899 11.132 1.00 98.38 66 TYR A N 1
ATOM 547 C CA . TYR A 1 66 ? 0.301 -0.119 11.485 1.00 98.38 66 TYR A CA 1
ATOM 548 C C . TYR A 1 66 ? 0.383 -0.478 12.979 1.00 98.38 66 TYR A C 1
ATOM 550 O O . TYR A 1 66 ? -0.634 -0.426 13.675 1.00 98.38 66 TYR A O 1
ATOM 558 N N . ASN A 1 67 ? 1.590 -0.758 13.482 1.00 98.06 67 ASN A N 1
ATOM 559 C CA . ASN A 1 67 ? 1.831 -1.224 14.851 1.00 98.06 67 ASN A CA 1
ATOM 560 C C . ASN A 1 67 ? 1.830 -0.110 15.914 1.00 98.06 67 ASN A C 1
ATOM 562 O O . ASN A 1 67 ? 1.625 -0.403 17.093 1.00 98.06 67 ASN A O 1
ATOM 566 N N . THR A 1 68 ? 2.044 1.153 15.536 1.00 97.56 68 THR A N 1
ATOM 567 C CA . THR A 1 68 ? 2.014 2.290 16.469 1.00 97.56 68 THR A CA 1
ATOM 568 C C . THR A 1 68 ? 0.636 2.423 17.121 1.00 97.56 68 THR A C 1
ATOM 570 O O . THR A 1 68 ? -0.380 2.463 16.433 1.00 97.56 68 THR A O 1
ATOM 573 N N . LYS A 1 69 ? 0.558 2.518 18.451 1.00 96.44 69 LYS A N 1
ATOM 574 C CA . LYS A 1 69 ? -0.718 2.654 19.177 1.00 96.44 69 LYS A CA 1
ATOM 575 C C . LYS A 1 69 ? -1.128 4.125 19.292 1.00 96.44 69 LYS A C 1
ATOM 577 O O . LYS A 1 69 ? -0.882 4.753 20.312 1.00 96.44 69 LYS A O 1
ATOM 582 N N . VAL A 1 70 ? -1.735 4.646 18.233 1.00 97.12 70 VAL A N 1
ATOM 583 C CA . VAL A 1 70 ? -2.311 6.001 18.156 1.00 97.12 70 VAL A CA 1
ATOM 584 C C . VAL A 1 70 ? -3.763 5.924 17.699 1.00 97.12 70 VAL A C 1
ATOM 586 O O . VAL A 1 70 ? -4.207 4.869 17.228 1.00 97.12 70 VAL A O 1
ATOM 589 N N . ASP A 1 71 ? -4.497 7.026 17.843 1.00 97.81 71 ASP A N 1
ATOM 590 C CA . ASP A 1 71 ? -5.872 7.114 17.365 1.00 97.81 71 ASP A CA 1
ATOM 591 C C . ASP A 1 71 ? -5.971 7.055 15.828 1.00 97.81 71 ASP A C 1
ATOM 593 O O . ASP A 1 71 ? -4.981 7.064 15.088 1.00 97.81 71 ASP A O 1
ATOM 597 N N . GLU A 1 72 ? -7.202 6.930 15.335 1.00 97.88 72 GLU A N 1
ATOM 598 C CA . GLU A 1 72 ? -7.483 6.828 13.905 1.00 97.88 72 GLU A CA 1
ATOM 599 C C . GLU A 1 72 ? -7.038 8.070 13.122 1.00 97.88 72 GLU A C 1
ATOM 601 O O . GLU A 1 72 ? -6.504 7.936 12.019 1.00 97.88 72 GLU A O 1
ATOM 606 N N . THR A 1 73 ? -7.240 9.265 13.679 1.00 98.19 73 THR A N 1
ATOM 607 C CA . THR A 1 73 ? -6.908 10.535 13.025 1.00 98.19 73 THR A CA 1
ATOM 608 C C . THR A 1 73 ? -5.406 10.630 12.803 1.00 98.19 73 THR A C 1
ATOM 610 O O . THR A 1 73 ? -4.953 10.856 11.679 1.00 98.19 73 THR A O 1
ATOM 613 N N . GLU A 1 74 ? -4.619 10.375 13.845 1.00 98.44 74 GLU A N 1
ATOM 614 C CA . GLU A 1 74 ? -3.165 10.375 13.760 1.00 98.44 74 GLU A CA 1
ATOM 615 C C . GLU A 1 74 ? -2.666 9.272 12.819 1.00 98.44 74 GLU A C 1
ATOM 617 O O . GLU A 1 74 ? -1.785 9.504 11.986 1.00 98.44 74 GLU A O 1
ATOM 622 N N . LYS A 1 75 ? -3.281 8.085 12.851 1.00 98.12 75 LYS A N 1
ATOM 623 C CA . LYS A 1 75 ? -2.909 6.997 11.942 1.00 98.12 75 LYS A CA 1
ATOM 624 C C . LYS A 1 75 ? -3.201 7.329 10.475 1.00 98.12 75 LYS A C 1
ATOM 626 O O . LYS A 1 75 ? -2.385 7.023 9.604 1.00 98.12 75 LYS A O 1
ATOM 631 N N . LYS A 1 76 ? -4.320 7.999 10.179 1.00 98.69 76 LYS A N 1
ATOM 632 C CA . LYS A 1 76 ? -4.631 8.519 8.836 1.00 98.69 76 LYS A CA 1
ATOM 633 C C . LYS A 1 76 ? -3.599 9.549 8.382 1.00 98.69 76 LYS A C 1
ATOM 635 O O . LYS A 1 76 ? -3.138 9.466 7.245 1.00 98.69 76 LYS A O 1
ATOM 640 N N . ILE A 1 77 ? -3.188 10.462 9.263 1.00 98.62 77 ILE A N 1
ATOM 641 C CA . ILE A 1 77 ? -2.123 11.434 8.974 1.00 98.62 77 ILE A CA 1
ATOM 642 C C . ILE A 1 77 ? -0.817 10.708 8.634 1.00 98.62 77 ILE A C 1
ATOM 644 O O . ILE A 1 77 ? -0.213 10.987 7.600 1.00 98.62 77 ILE A O 1
ATOM 648 N N . GLN A 1 78 ? -0.416 9.718 9.432 1.00 98.62 78 GLN A N 1
ATOM 649 C CA . GLN A 1 78 ? 0.790 8.926 9.176 1.00 98.62 78 GLN A CA 1
ATOM 650 C C . GLN A 1 78 ? 0.735 8.190 7.822 1.00 98.62 78 GLN A C 1
ATOM 652 O O . GLN A 1 78 ? 1.721 8.174 7.080 1.00 98.62 78 GLN A O 1
ATOM 657 N N . LEU A 1 79 ? -0.421 7.632 7.443 1.00 98.69 79 LEU A N 1
ATOM 658 C CA . LEU A 1 79 ? -0.621 7.034 6.117 1.00 98.69 79 LEU A CA 1
ATOM 659 C C . LEU A 1 79 ? -0.511 8.077 4.993 1.00 98.69 79 LEU A C 1
ATOM 661 O O . LEU A 1 79 ? 0.119 7.815 3.968 1.00 98.69 79 LEU A O 1
ATOM 665 N N . LEU A 1 80 ? -1.065 9.277 5.173 1.00 98.62 80 LEU A N 1
ATOM 666 C CA . LEU A 1 80 ? -0.926 10.367 4.202 1.00 98.62 80 LEU A CA 1
ATOM 667 C C . LEU A 1 80 ? 0.531 10.839 4.068 1.00 98.62 80 LEU A C 1
ATOM 669 O O . LEU A 1 80 ? 0.978 11.127 2.957 1.00 98.62 80 LEU A O 1
ATOM 673 N N . MET A 1 81 ? 1.307 10.837 5.154 1.00 98.44 81 MET A N 1
ATOM 674 C CA . MET A 1 81 ? 2.750 11.098 5.101 1.00 98.44 81 MET A CA 1
ATOM 675 C C . MET A 1 81 ? 3.496 10.014 4.312 1.00 98.44 81 MET A C 1
ATOM 677 O O . MET A 1 81 ? 4.364 10.330 3.496 1.00 98.44 81 MET A O 1
ATOM 681 N N . LEU A 1 82 ? 3.135 8.737 4.487 1.00 98.44 82 LEU A N 1
ATOM 682 C CA . LEU A 1 82 ? 3.697 7.639 3.694 1.00 98.44 82 LEU A CA 1
ATOM 683 C C . LEU A 1 82 ? 3.383 7.801 2.197 1.00 98.44 82 LEU A C 1
ATOM 685 O O . LEU A 1 82 ? 4.259 7.591 1.354 1.00 98.44 82 LEU A O 1
ATOM 689 N N . LYS A 1 83 ? 2.160 8.229 1.863 1.00 98.19 83 LYS A N 1
ATOM 690 C CA . LYS A 1 83 ? 1.759 8.574 0.491 1.00 98.19 83 LYS A CA 1
ATOM 691 C C . LYS A 1 83 ? 2.616 9.712 -0.078 1.00 98.19 83 LYS A C 1
ATOM 693 O O . LYS A 1 83 ? 3.131 9.579 -1.187 1.00 98.19 83 LYS A O 1
ATOM 698 N N . ALA A 1 84 ? 2.825 10.790 0.677 1.00 98.00 84 ALA A N 1
ATOM 699 C CA . ALA A 1 84 ? 3.674 11.907 0.252 1.00 98.00 84 ALA A CA 1
ATOM 700 C C . ALA A 1 84 ? 5.137 11.475 0.023 1.00 98.00 84 ALA A C 1
ATOM 702 O O . ALA A 1 84 ? 5.764 11.876 -0.959 1.00 98.00 84 ALA A O 1
ATOM 703 N N . ASN A 1 85 ? 5.669 10.588 0.870 1.00 97.19 85 ASN A N 1
ATOM 704 C CA . ASN A 1 85 ? 7.002 10.009 0.687 1.00 97.19 85 ASN A CA 1
ATOM 705 C C . ASN A 1 85 ? 7.111 9.192 -0.619 1.00 97.19 85 ASN A C 1
ATOM 707 O O . ASN A 1 85 ? 8.124 9.251 -1.322 1.00 97.19 85 ASN A O 1
ATOM 711 N N . ALA A 1 86 ? 6.057 8.459 -0.987 1.00 95.81 86 ALA A N 1
ATOM 712 C CA . ALA A 1 86 ? 6.012 7.731 -2.254 1.00 95.81 86 ALA A CA 1
ATOM 713 C C . ALA A 1 86 ? 5.992 8.675 -3.466 1.00 95.81 86 ALA A C 1
ATOM 715 O O . ALA A 1 86 ? 6.677 8.410 -4.453 1.00 95.81 86 ALA A O 1
ATOM 716 N N . GLU A 1 87 ? 5.277 9.800 -3.382 1.00 95.94 87 GLU A N 1
ATOM 717 C CA . GLU A 1 87 ? 5.284 10.834 -4.423 1.00 95.94 87 GLU A CA 1
ATOM 718 C C . GLU A 1 87 ? 6.664 11.471 -4.592 1.00 95.94 87 GLU A C 1
ATOM 720 O O . GLU A 1 87 ? 7.168 11.578 -5.712 1.00 95.94 87 GLU A O 1
ATOM 725 N N . TYR A 1 88 ? 7.308 11.835 -3.485 1.00 95.44 88 TYR A N 1
ATOM 726 C CA . TYR A 1 88 ? 8.669 12.360 -3.509 1.00 95.44 88 TYR A CA 1
ATOM 727 C C . TYR A 1 88 ? 9.656 11.355 -4.122 1.00 95.44 88 TYR A C 1
ATOM 729 O O . TYR A 1 88 ? 10.433 11.692 -5.020 1.00 95.44 88 TYR A O 1
ATOM 737 N N . SER A 1 89 ? 9.583 10.093 -3.693 1.00 92.94 89 SER A N 1
ATOM 738 C CA . SER A 1 89 ? 10.423 9.017 -4.224 1.00 92.94 89 SER A CA 1
ATOM 739 C C . SER A 1 89 ? 10.189 8.788 -5.715 1.00 92.94 89 SER A C 1
ATOM 741 O O . SER A 1 89 ? 11.156 8.602 -6.448 1.00 92.94 89 SER A O 1
ATOM 743 N N . ALA A 1 90 ? 8.944 8.872 -6.192 1.00 93.19 90 ALA A N 1
ATOM 744 C CA . ALA A 1 90 ? 8.633 8.746 -7.612 1.00 93.19 90 ALA A CA 1
ATOM 745 C C . ALA A 1 90 ? 9.190 9.902 -8.449 1.00 93.19 90 ALA A C 1
ATOM 747 O O . ALA A 1 90 ? 9.702 9.653 -9.535 1.00 93.19 90 ALA A O 1
ATOM 748 N N . LYS A 1 91 ? 9.183 11.143 -7.948 1.00 92.19 91 LYS A N 1
ATOM 749 C CA . LYS A 1 91 ? 9.818 12.275 -8.652 1.00 92.19 91 LYS A CA 1
ATOM 750 C C . LYS A 1 91 ? 11.327 12.075 -8.811 1.00 92.19 91 LYS A C 1
ATOM 752 O O . LYS A 1 91 ? 11.877 12.382 -9.862 1.00 92.19 91 LYS A O 1
ATOM 757 N N . ARG A 1 92 ? 11.988 11.533 -7.784 1.00 92.12 92 ARG A N 1
ATOM 758 C CA . ARG A 1 92 ? 13.444 11.317 -7.771 1.00 92.12 92 ARG A CA 1
ATOM 759 C C . ARG A 1 92 ? 13.890 10.060 -8.525 1.00 92.12 92 ARG A C 1
ATOM 761 O O . ARG A 1 92 ? 14.948 10.065 -9.143 1.00 92.12 92 ARG A O 1
ATOM 768 N N . LEU A 1 93 ? 13.136 8.971 -8.407 1.00 91.31 93 LEU A N 1
ATOM 769 C CA . LEU A 1 93 ? 13.515 7.635 -8.885 1.00 91.31 93 LEU A CA 1
ATOM 770 C C . LEU A 1 93 ? 12.690 7.178 -10.089 1.00 91.31 93 LEU A C 1
ATOM 772 O O . LEU A 1 93 ? 12.913 6.083 -10.589 1.00 91.31 93 LEU A O 1
ATOM 776 N N . HIS A 1 94 ? 11.727 7.985 -10.533 1.00 92.06 94 HIS A N 1
ATOM 777 C CA . HIS A 1 94 ? 10.778 7.660 -11.595 1.00 92.06 94 HIS A CA 1
ATOM 778 C C . HIS A 1 94 ? 9.944 6.399 -11.313 1.00 92.06 94 HIS A C 1
ATOM 780 O O . HIS A 1 94 ? 9.541 5.702 -12.231 1.00 92.06 94 HIS A O 1
ATOM 786 N N . THR A 1 95 ? 9.631 6.090 -10.054 1.00 92.69 95 THR A N 1
ATOM 787 C CA . THR A 1 95 ? 8.813 4.922 -9.664 1.00 92.69 95 THR A CA 1
ATOM 788 C C . THR A 1 95 ? 7.308 5.234 -9.668 1.00 92.69 95 THR A C 1
ATOM 790 O O . THR A 1 95 ? 6.574 4.920 -8.727 1.00 92.69 95 THR A O 1
ATOM 793 N N . ASN A 1 96 ? 6.831 5.880 -10.735 1.00 92.31 96 ASN A N 1
ATOM 794 C CA . ASN A 1 96 ? 5.473 6.426 -10.844 1.00 92.31 96 ASN A CA 1
ATOM 795 C C . ASN A 1 96 ? 4.379 5.377 -10.607 1.00 92.31 96 ASN A C 1
ATOM 797 O O . ASN A 1 96 ? 3.451 5.625 -9.837 1.00 92.31 96 ASN A O 1
ATOM 801 N N . ARG A 1 97 ? 4.539 4.174 -11.168 1.00 92.69 97 ARG A N 1
ATOM 802 C CA . ARG A 1 97 ? 3.581 3.071 -10.986 1.00 92.69 97 ARG A CA 1
ATOM 803 C C . ARG A 1 97 ? 3.462 2.612 -9.538 1.00 92.69 97 ARG A C 1
ATOM 805 O O . ARG A 1 97 ? 2.366 2.295 -9.084 1.00 92.69 97 ARG A O 1
ATOM 812 N N . PHE A 1 98 ? 4.570 2.607 -8.795 1.00 94.31 98 PHE A N 1
ATOM 813 C CA . PHE A 1 98 ? 4.540 2.279 -7.371 1.00 94.31 98 PHE A CA 1
ATOM 814 C C . PHE A 1 98 ? 3.856 3.373 -6.551 1.00 94.31 98 PHE A C 1
ATOM 816 O O . PHE A 1 98 ? 3.054 3.068 -5.669 1.00 94.31 98 PHE A O 1
ATOM 823 N N . LYS A 1 99 ? 4.113 4.647 -6.870 1.00 94.62 99 LYS A N 1
ATOM 824 C CA . LYS A 1 99 ? 3.386 5.767 -6.260 1.00 94.62 99 LYS A CA 1
ATOM 825 C C . LYS A 1 99 ? 1.882 5.642 -6.499 1.00 94.62 99 LYS A C 1
ATOM 827 O O . LYS A 1 99 ? 1.121 5.809 -5.548 1.00 94.62 99 LYS A O 1
ATOM 832 N N . ASP A 1 100 ? 1.453 5.328 -7.720 1.00 94.00 100 ASP A N 1
ATOM 833 C CA . ASP A 1 100 ? 0.030 5.152 -8.041 1.00 94.00 100 ASP A CA 1
ATOM 834 C C . ASP A 1 100 ? -0.575 3.965 -7.281 1.00 94.00 100 ASP A C 1
ATOM 836 O O . ASP A 1 100 ? -1.638 4.103 -6.670 1.00 94.00 100 ASP A O 1
ATOM 840 N N . PHE A 1 101 ? 0.140 2.832 -7.235 1.00 94.94 101 PHE A N 1
ATOM 841 C CA . PHE A 1 101 ? -0.238 1.669 -6.434 1.00 94.94 101 PHE A CA 1
ATOM 842 C C . PHE A 1 101 ? -0.481 2.062 -4.973 1.00 94.94 101 PHE A C 1
ATOM 844 O O . PHE A 1 101 ? -1.588 1.877 -4.463 1.00 94.94 101 PHE A O 1
ATOM 851 N N . LEU A 1 102 ? 0.523 2.650 -4.317 1.00 96.69 102 LEU A N 1
ATOM 852 C CA . LEU A 1 102 ? 0.472 2.944 -2.888 1.00 96.69 102 LEU A CA 1
ATOM 853 C C . LEU A 1 102 ? -0.578 4.015 -2.569 1.00 96.69 102 LEU A C 1
ATOM 855 O O . LEU A 1 102 ? -1.340 3.875 -1.613 1.00 96.69 102 LEU A O 1
ATOM 859 N N . SER A 1 103 ? -0.666 5.051 -3.406 1.00 97.12 103 SER A N 1
ATOM 860 C CA . SER A 1 103 ? -1.638 6.136 -3.250 1.00 97.12 103 SER A CA 1
ATOM 861 C C . SER A 1 103 ? -3.074 5.634 -3.337 1.00 97.12 103 SER A C 1
ATOM 863 O O . SER A 1 103 ? -3.899 6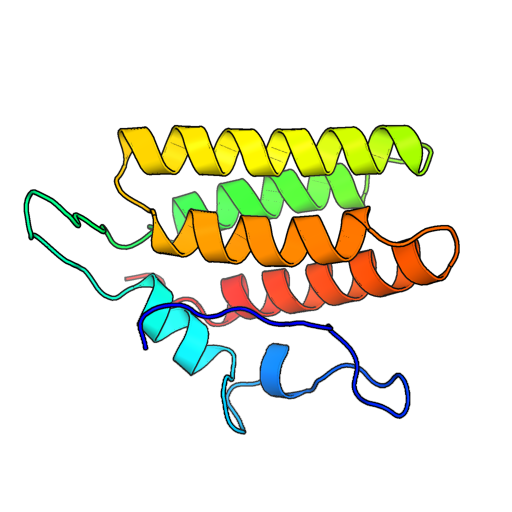.029 -2.519 1.00 97.12 103 SER A O 1
ATOM 865 N N . ASN A 1 104 ? -3.378 4.749 -4.293 1.00 96.81 104 ASN A N 1
ATOM 866 C CA . ASN A 1 104 ? -4.712 4.171 -4.442 1.00 96.81 104 ASN A CA 1
ATOM 867 C C . ASN A 1 104 ? -5.142 3.417 -3.174 1.00 96.81 104 ASN A C 1
ATOM 869 O O . ASN A 1 104 ? -6.220 3.686 -2.648 1.00 96.81 104 ASN A O 1
ATOM 873 N N . ARG A 1 105 ? -4.281 2.547 -2.632 1.00 97.56 105 ARG A N 1
ATOM 874 C CA . ARG A 1 105 ? -4.606 1.756 -1.434 1.00 97.56 105 ARG A CA 1
ATOM 875 C C . ARG A 1 105 ? -4.726 2.625 -0.184 1.00 97.56 105 ARG A C 1
ATOM 877 O O . ARG A 1 105 ? -5.676 2.460 0.575 1.00 97.56 105 ARG A O 1
ATOM 884 N N . ILE A 1 106 ? -3.819 3.587 0.001 1.00 98.50 106 ILE A N 1
ATOM 885 C CA . ILE A 1 106 ? -3.894 4.530 1.125 1.00 98.50 106 ILE A CA 1
ATOM 886 C C . ILE A 1 106 ? -5.187 5.344 1.059 1.00 98.50 106 ILE A C 1
ATOM 888 O O . ILE A 1 106 ? -5.880 5.436 2.067 1.00 98.50 106 ILE A O 1
ATOM 892 N N . ASN A 1 107 ? -5.552 5.873 -0.115 1.00 98.56 107 ASN A N 1
ATOM 893 C CA . ASN A 1 107 ? -6.788 6.641 -0.289 1.00 98.56 107 ASN A CA 1
ATOM 894 C C . ASN A 1 107 ? -8.035 5.823 0.094 1.00 98.56 107 ASN A C 1
ATOM 896 O O . ASN A 1 107 ? -8.935 6.358 0.737 1.00 98.56 107 ASN A O 1
ATOM 900 N N . ILE A 1 108 ? -8.076 4.529 -0.248 1.00 98.19 108 ILE A N 1
ATOM 901 C CA . ILE A 1 108 ? -9.173 3.637 0.157 1.00 98.19 108 ILE A CA 1
ATOM 902 C C . ILE A 1 108 ? -9.245 3.544 1.677 1.00 98.19 108 ILE A C 1
ATOM 904 O O . ILE A 1 108 ? -10.312 3.779 2.236 1.00 98.19 108 ILE A O 1
ATOM 908 N N . VAL A 1 109 ? -8.126 3.267 2.353 1.00 98.50 109 VAL A N 1
ATOM 909 C CA . VAL A 1 109 ? -8.094 3.123 3.817 1.00 98.50 109 VAL A CA 1
ATOM 910 C C . VAL A 1 109 ? -8.510 4.419 4.517 1.00 98.50 109 VAL A C 1
ATOM 912 O O . VAL A 1 109 ? -9.395 4.392 5.368 1.00 98.50 109 VAL A O 1
ATOM 915 N N . VAL A 1 110 ? -7.923 5.563 4.149 1.00 98.44 110 VAL A N 1
ATOM 916 C CA . VAL A 1 110 ? -8.180 6.842 4.842 1.00 98.44 110 VAL A CA 1
ATOM 917 C C . VAL A 1 110 ? -9.589 7.390 4.605 1.00 98.44 110 VAL A C 1
ATOM 919 O O . VAL A 1 110 ? -10.052 8.204 5.397 1.00 98.44 110 VAL A O 1
ATOM 922 N N . SER A 1 111 ? -10.283 6.932 3.555 1.00 98.19 111 SER A N 1
ATOM 923 C CA . SER A 1 111 ? -11.683 7.296 3.283 1.00 98.19 111 SER A CA 1
ATOM 924 C C . SER A 1 111 ? -12.699 6.616 4.211 1.00 98.19 111 SER A C 1
ATOM 926 O O . SER A 1 111 ? -13.873 6.984 4.210 1.00 98.19 111 SER A O 1
ATOM 928 N N . LYS A 1 112 ? -12.275 5.603 4.977 1.00 98.31 112 LYS A N 1
ATOM 929 C CA . LYS A 1 112 ? -13.125 4.838 5.901 1.00 98.31 112 LYS A CA 1
ATOM 930 C C . LYS A 1 112 ? -12.997 5.358 7.326 1.00 98.31 112 LYS A C 1
ATOM 932 O O . LYS A 1 112 ? -12.033 6.051 7.639 1.00 98.31 112 LYS A O 1
ATOM 937 N N . ASN A 1 113 ? -13.946 4.992 8.188 1.00 98.19 113 ASN A N 1
ATOM 938 C CA . ASN A 1 113 ? -13.968 5.382 9.600 1.00 98.19 113 ASN A CA 1
A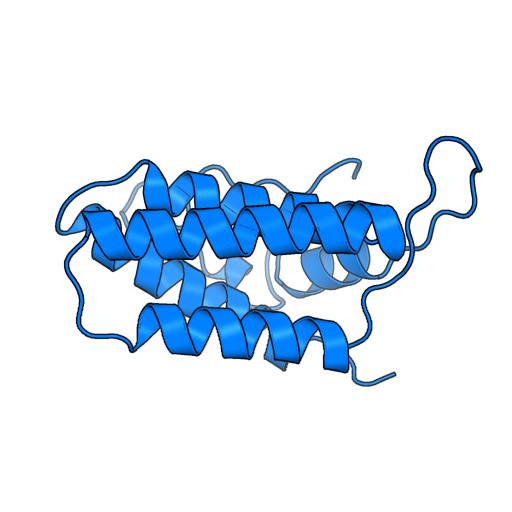TOM 939 C C . ASN A 1 113 ? -14.276 4.179 10.504 1.00 98.19 113 ASN A C 1
ATOM 941 O O . ASN A 1 113 ? -14.918 3.225 10.060 1.00 98.19 113 ASN A O 1
ATOM 945 N N . GLY A 1 114 ? -13.843 4.220 11.764 1.00 97.81 114 GLY A N 1
ATOM 946 C CA . GLY A 1 114 ? -14.200 3.236 12.786 1.00 97.81 114 GLY A CA 1
ATOM 947 C C . GLY A 1 114 ? -13.759 1.810 12.442 1.00 97.81 114 GLY A C 1
ATOM 948 O O . GLY A 1 114 ? -12.607 1.558 12.082 1.00 97.81 114 GLY A O 1
ATOM 949 N N . GLU A 1 115 ? -14.676 0.847 12.551 1.00 97.38 115 GLU A N 1
ATOM 950 C CA . GLU A 1 115 ? -14.379 -0.561 12.247 1.00 97.38 115 GLU A CA 1
ATOM 951 C C . GLU A 1 115 ? -14.025 -0.788 10.772 1.00 97.38 115 GLU A C 1
ATOM 953 O O . GLU A 1 115 ? -13.116 -1.565 10.470 1.00 97.38 115 GLU A O 1
ATOM 958 N N . ASP A 1 116 ? -14.640 -0.045 9.849 1.00 97.31 116 ASP A N 1
ATOM 959 C CA . ASP A 1 116 ? -14.296 -0.135 8.429 1.00 97.31 116 ASP A CA 1
ATOM 960 C C . ASP A 1 116 ? -12.868 0.340 8.165 1.00 97.31 116 ASP A C 1
ATOM 962 O O . ASP A 1 116 ? -12.161 -0.263 7.353 1.00 97.31 116 ASP A O 1
ATOM 966 N N . PHE A 1 117 ? -12.409 1.383 8.865 1.00 98.25 117 PHE A N 1
ATOM 967 C CA . PHE A 1 117 ? -11.016 1.820 8.789 1.00 98.25 117 PHE A CA 1
ATOM 968 C C . PHE A 1 117 ? -10.068 0.698 9.218 1.00 98.25 117 PHE A C 1
ATOM 970 O O . PHE A 1 117 ? -9.163 0.341 8.460 1.00 98.25 117 PHE A O 1
ATOM 977 N N . LYS A 1 118 ? -10.306 0.080 10.382 1.00 97.75 118 LYS A N 1
ATOM 978 C CA . LYS A 1 118 ? -9.477 -1.028 10.889 1.00 97.75 118 LYS A CA 1
ATOM 979 C C . LYS A 1 118 ? -9.468 -2.213 9.925 1.00 97.75 118 LYS A C 1
ATOM 981 O O . LYS A 1 118 ? -8.406 -2.748 9.609 1.00 97.75 118 LYS A O 1
ATOM 986 N N . LYS A 1 119 ? -10.640 -2.593 9.409 1.00 97.56 119 LYS A N 1
ATOM 987 C CA . LYS A 1 119 ? -10.796 -3.700 8.458 1.00 97.56 119 LYS A CA 1
ATOM 988 C C . LYS A 1 119 ? -10.013 -3.440 7.166 1.00 97.56 119 LYS A C 1
ATOM 990 O O . LYS A 1 119 ? -9.278 -4.315 6.709 1.00 97.56 119 LYS A O 1
ATOM 995 N N . ASN A 1 120 ? -10.109 -2.232 6.606 1.00 98.44 120 ASN A N 1
ATOM 996 C CA . ASN A 1 120 ? -9.376 -1.845 5.396 1.00 98.44 120 ASN A CA 1
ATOM 997 C C . ASN A 1 120 ? -7.867 -1.715 5.646 1.00 98.44 120 ASN A C 1
ATOM 999 O O . ASN A 1 120 ? -7.078 -2.114 4.793 1.00 98.44 120 ASN A O 1
ATOM 1003 N N . LEU A 1 121 ? -7.449 -1.217 6.813 1.00 98.44 121 LEU A N 1
ATOM 1004 C CA . LEU A 1 121 ? -6.037 -1.154 7.190 1.00 98.44 121 LEU A CA 1
ATOM 1005 C C . LEU A 1 121 ? -5.420 -2.559 7.296 1.00 98.44 121 LEU A C 1
ATOM 1007 O O . LEU A 1 121 ? -4.324 -2.788 6.782 1.00 98.44 121 LEU A O 1
ATOM 1011 N N . ASN A 1 122 ? -6.141 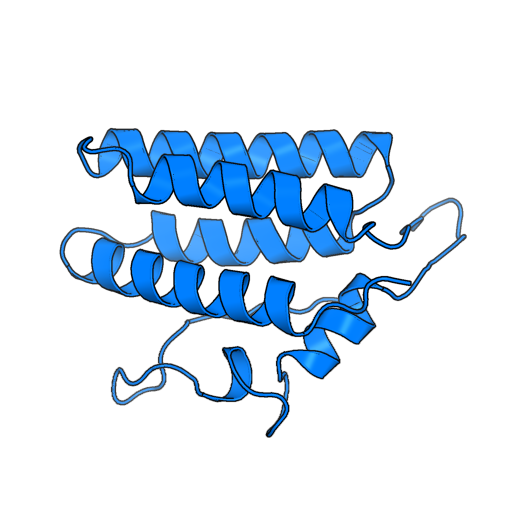-3.514 7.891 1.00 98.12 122 ASN A N 1
ATOM 1012 C CA . ASN A 1 122 ? -5.724 -4.917 7.961 1.00 98.12 122 ASN A CA 1
ATOM 1013 C C . ASN A 1 122 ? -5.644 -5.559 6.571 1.00 98.12 122 ASN A C 1
ATOM 1015 O O . ASN A 1 122 ? -4.660 -6.226 6.255 1.00 98.12 122 ASN A O 1
ATOM 1019 N N . ALA A 1 123 ? -6.645 -5.331 5.719 1.00 98.00 123 ALA A N 1
ATOM 1020 C CA . ALA A 1 123 ? -6.626 -5.818 4.343 1.00 98.00 123 ALA A CA 1
ATOM 1021 C C . ALA A 1 123 ? -5.451 -5.242 3.544 1.00 98.00 123 ALA A C 1
ATOM 1023 O O . ALA A 1 123 ? -4.770 -5.975 2.826 1.00 98.00 123 ALA A O 1
ATOM 1024 N N . PHE A 1 124 ? -5.165 -3.950 3.715 1.00 98.19 124 PHE A N 1
ATOM 1025 C CA . PHE A 1 124 ? -4.015 -3.330 3.079 1.00 98.19 124 PHE A CA 1
ATOM 1026 C C . PHE A 1 124 ? -2.699 -3.928 3.584 1.00 98.19 124 PHE A C 1
ATOM 1028 O O . PHE A 1 124 ? -1.825 -4.211 2.767 1.00 98.19 124 PHE A O 1
ATOM 1035 N N . LYS A 1 125 ? -2.570 -4.206 4.890 1.00 98.25 125 LYS A N 1
ATOM 1036 C CA . LYS A 1 125 ? -1.402 -4.916 5.427 1.00 98.25 125 LYS A CA 1
ATOM 1037 C C . LYS A 1 125 ? -1.191 -6.251 4.715 1.00 98.25 125 LYS A C 1
ATOM 1039 O O . LYS A 1 125 ? -0.100 -6.472 4.204 1.00 98.25 125 LYS A O 1
ATOM 1044 N N . LEU A 1 126 ? -2.221 -7.097 4.642 1.00 97.44 126 LEU A N 1
ATOM 1045 C CA . LEU A 1 126 ? -2.130 -8.407 3.985 1.00 97.44 126 LEU A CA 1
ATOM 1046 C C . LEU A 1 126 ? -1.768 -8.281 2.501 1.00 97.44 126 LEU A C 1
ATOM 1048 O O . LEU A 1 126 ? -0.922 -9.017 2.004 1.00 97.44 126 LEU A O 1
ATOM 1052 N N . HIS A 1 127 ? -2.363 -7.316 1.798 1.00 97.06 127 HIS A N 1
ATOM 1053 C CA . HIS A 1 127 ? -2.054 -7.053 0.394 1.00 97.06 127 HIS A CA 1
ATOM 1054 C C . HIS A 1 127 ? -0.603 -6.596 0.185 1.00 97.06 127 HIS A C 1
ATOM 1056 O O . HIS A 1 127 ? 0.073 -7.060 -0.732 1.00 97.06 127 HIS A O 1
ATOM 1062 N N . PHE A 1 128 ? -0.105 -5.697 1.035 1.00 97.38 128 PHE A N 1
ATOM 1063 C CA . PHE A 1 128 ? 1.264 -5.196 0.944 1.00 97.38 128 PHE A CA 1
ATOM 1064 C C . PHE A 1 128 ? 2.279 -6.286 1.333 1.00 97.38 128 PHE A C 1
ATOM 1066 O O . PHE A 1 128 ? 3.309 -6.440 0.681 1.00 97.38 128 PHE A O 1
ATOM 1073 N N . GLU A 1 129 ? 1.958 -7.097 2.338 1.00 96.69 129 GLU A N 1
ATOM 1074 C CA . GLU A 1 129 ? 2.743 -8.265 2.734 1.00 96.69 129 GLU A CA 1
ATOM 1075 C C . GLU A 1 129 ? 2.842 -9.290 1.596 1.00 96.69 129 GLU A C 1
ATOM 1077 O O . GLU A 1 129 ? 3.947 -9.701 1.241 1.00 96.69 129 GLU A O 1
ATOM 1082 N N . ALA A 1 130 ? 1.716 -9.619 0.950 1.00 95.94 130 ALA A N 1
ATOM 1083 C CA . ALA A 1 130 ? 1.694 -10.473 -0.235 1.00 95.94 130 ALA A CA 1
ATOM 1084 C C . ALA A 1 130 ? 2.546 -9.880 -1.366 1.00 95.94 130 ALA A C 1
ATOM 1086 O O . ALA A 1 130 ? 3.364 -10.586 -1.954 1.00 95.94 130 ALA A O 1
ATOM 1087 N N . LEU A 1 131 ? 2.431 -8.572 -1.628 1.00 95.38 131 LEU A N 1
ATOM 1088 C CA . LEU A 1 131 ? 3.250 -7.911 -2.642 1.00 95.38 131 LEU A CA 1
ATOM 1089 C C . LEU A 1 131 ? 4.742 -8.106 -2.361 1.00 95.38 131 LEU A C 1
ATOM 1091 O O . LEU A 1 131 ? 5.474 -8.495 -3.261 1.00 95.38 131 LEU A O 1
ATOM 1095 N N . VAL A 1 132 ? 5.190 -7.859 -1.127 1.00 95.25 132 VAL A N 1
ATOM 1096 C CA . VAL A 1 132 ? 6.597 -8.021 -0.726 1.00 95.25 132 VAL A CA 1
ATOM 1097 C C . VAL A 1 132 ? 7.052 -9.477 -0.828 1.00 95.25 132 VAL A C 1
ATOM 1099 O O . VAL A 1 132 ? 8.181 -9.719 -1.253 1.00 95.25 132 VAL A O 1
ATOM 1102 N N . ALA A 1 133 ? 6.201 -10.430 -0.443 1.00 94.00 133 ALA A N 1
ATOM 1103 C CA . ALA A 1 133 ? 6.518 -11.855 -0.452 1.00 94.00 133 ALA A CA 1
ATOM 1104 C C . ALA A 1 133 ? 6.689 -12.411 -1.874 1.00 94.00 133 ALA A C 1
ATOM 1106 O O . ALA A 1 133 ? 7.626 -13.167 -2.126 1.00 94.00 133 ALA A O 1
ATOM 1107 N N . TYR A 1 134 ? 5.820 -12.006 -2.803 1.00 93.75 134 TYR A N 1
ATOM 1108 C CA . TYR A 1 134 ? 5.878 -12.436 -4.201 1.00 93.75 134 TYR A CA 1
ATOM 1109 C C . TYR A 1 134 ? 6.876 -11.627 -5.047 1.00 93.75 134 TYR A C 1
ATOM 1111 O O . TYR A 1 134 ? 7.253 -12.072 -6.132 1.00 93.75 134 TYR A O 1
ATOM 1119 N N . TYR A 1 135 ? 7.325 -10.449 -4.592 1.00 93.06 135 TYR A N 1
ATOM 1120 C CA . TYR A 1 135 ? 8.243 -9.617 -5.371 1.00 93.06 135 TYR A CA 1
ATOM 1121 C C . TYR A 1 135 ? 9.615 -10.301 -5.527 1.00 93.06 135 TYR A C 1
ATOM 1123 O O . TYR A 1 135 ? 10.282 -10.595 -4.528 1.00 93.06 135 TYR A O 1
ATOM 1131 N N . PRO A 1 136 ? 10.100 -10.528 -6.760 1.00 87.00 136 PRO A N 1
ATOM 1132 C CA . PRO A 1 136 ? 11.367 -11.209 -6.981 1.00 87.00 136 PRO A CA 1
ATOM 1133 C C . PRO A 1 136 ? 12.544 -10.347 -6.509 1.00 87.00 136 PRO A C 1
ATOM 1135 O O . PRO A 1 136 ? 12.525 -9.119 -6.597 1.00 87.00 136 PRO A O 1
ATOM 1138 N N . LYS A 1 137 ? 13.597 -11.008 -6.017 1.00 77.12 137 LYS A N 1
ATOM 1139 C CA . LYS A 1 137 ? 14.785 -10.353 -5.442 1.00 77.12 137 LYS A CA 1
ATOM 1140 C C . LYS A 1 137 ? 15.719 -9.715 -6.485 1.00 77.12 137 LYS A C 1
ATOM 1142 O O . LYS A 1 137 ? 16.624 -8.990 -6.081 1.00 77.12 137 LYS A O 1
ATOM 1147 N N . ASN A 1 138 ? 15.504 -10.010 -7.770 1.00 58.00 138 ASN A N 1
ATOM 1148 C CA . ASN A 1 138 ? 16.403 -9.695 -8.888 1.00 58.00 138 ASN A CA 1
ATOM 1149 C C . ASN A 1 138 ? 16.479 -8.200 -9.194 1.00 58.00 138 ASN A C 1
ATOM 1151 O O . ASN A 1 138 ? 15.401 -7.575 -9.366 1.00 58.00 138 ASN A O 1
#